Protein AF-A0A545AMC3-F1 (afdb_monomer)

Structure (mmCIF, N/CA/C/O backbone):
data_AF-A0A545AMC3-F1
#
_entry.id   AF-A0A545AMC3-F1
#
loop_
_atom_site.group_PDB
_atom_site.id
_atom_site.type_symbol
_atom_site.label_atom_id
_atom_site.label_alt_id
_atom_site.label_comp_id
_atom_site.label_asym_id
_atom_site.label_entity_id
_atom_site.label_seq_id
_atom_site.pdbx_PDB_ins_code
_atom_site.Cartn_x
_atom_site.Cartn_y
_atom_site.Cartn_z
_atom_site.occupancy
_atom_site.B_iso_or_equiv
_atom_site.auth_seq_id
_atom_site.auth_comp_id
_atom_site.auth_asym_id
_atom_site.auth_atom_id
_atom_site.pdbx_PDB_model_num
ATOM 1 N N . MET A 1 1 ? -0.082 -15.617 7.899 1.00 37.38 1 MET A N 1
ATOM 2 C CA . MET A 1 1 ? 1.241 -14.985 8.108 1.00 37.38 1 MET A CA 1
ATOM 3 C C . MET A 1 1 ? 1.179 -13.540 7.630 1.00 37.38 1 MET A C 1
ATOM 5 O O . MET A 1 1 ? 0.927 -13.322 6.454 1.00 37.38 1 MET A O 1
ATOM 9 N N . ARG A 1 2 ? 1.338 -12.552 8.520 1.00 48.03 2 ARG A N 1
ATOM 10 C CA . ARG A 1 2 ? 1.456 -11.137 8.131 1.00 48.03 2 ARG A CA 1
ATOM 11 C C . ARG A 1 2 ? 2.919 -10.883 7.762 1.00 48.03 2 ARG A C 1
ATOM 13 O O . ARG A 1 2 ? 3.755 -10.834 8.658 1.00 48.03 2 ARG A O 1
ATOM 20 N N . ARG A 1 3 ? 3.243 -10.786 6.468 1.00 57.00 3 ARG A N 1
ATOM 21 C CA . ARG A 1 3 ? 4.581 -10.358 6.032 1.00 57.00 3 ARG A CA 1
ATOM 22 C C . ARG A 1 3 ? 4.706 -8.872 6.322 1.00 57.00 3 ARG A C 1
ATOM 24 O O . ARG A 1 3 ? 4.090 -8.047 5.656 1.00 57.00 3 ARG A O 1
ATOM 31 N N . ARG A 1 4 ? 5.446 -8.547 7.372 1.00 62.69 4 ARG A N 1
ATOM 32 C CA . ARG A 1 4 ? 5.858 -7.179 7.640 1.00 62.69 4 ARG A CA 1
ATOM 33 C C . ARG A 1 4 ? 7.052 -6.888 6.727 1.00 62.69 4 ARG A C 1
ATOM 35 O O . ARG A 1 4 ? 7.946 -7.729 6.685 1.00 62.69 4 ARG A O 1
ATOM 42 N N . PRO A 1 5 ? 7.072 -5.767 5.992 1.00 66.38 5 PRO A N 1
ATOM 43 C CA . PRO A 1 5 ? 8.268 -5.379 5.258 1.00 66.38 5 PRO A CA 1
ATOM 44 C C . PRO A 1 5 ? 9.422 -5.239 6.258 1.00 66.38 5 PRO A C 1
ATOM 46 O O . PRO A 1 5 ? 9.313 -4.507 7.248 1.00 66.38 5 PRO A O 1
ATOM 49 N N . GLU A 1 6 ? 10.480 -6.018 6.051 1.00 66.31 6 GLU A N 1
ATOM 50 C CA . GLU A 1 6 ? 11.678 -5.969 6.884 1.00 66.31 6 GLU A CA 1
ATOM 51 C C . GLU A 1 6 ? 12.319 -4.580 6.735 1.00 66.31 6 GLU A C 1
ATOM 53 O O . GLU A 1 6 ? 12.371 -4.028 5.640 1.00 66.31 6 GLU A O 1
ATOM 58 N N . GLY A 1 7 ? 12.720 -3.963 7.850 1.00 74.69 7 GLY A N 1
ATOM 59 C CA . GLY A 1 7 ?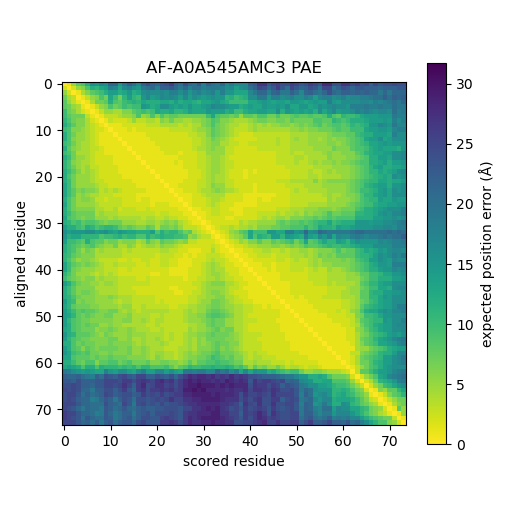 13.332 -2.627 7.852 1.00 74.69 7 GLY A CA 1
ATOM 60 C C . GLY A 1 7 ? 12.384 -1.429 8.024 1.00 74.69 7 GLY A C 1
ATOM 61 O O . GLY A 1 7 ? 12.873 -0.312 8.165 1.00 74.69 7 GLY A O 1
ATOM 62 N N . ILE A 1 8 ? 11.055 -1.612 8.095 1.00 80.31 8 ILE A N 1
ATOM 63 C CA . ILE A 1 8 ? 10.111 -0.496 8.334 1.00 80.31 8 ILE A CA 1
ATOM 64 C C . ILE A 1 8 ? 9.572 -0.501 9.777 1.00 80.31 8 ILE A C 1
ATOM 66 O O . ILE A 1 8 ? 8.979 -1.476 10.267 1.00 80.31 8 ILE A O 1
ATOM 70 N N . SER A 1 9 ? 9.734 0.632 10.473 1.00 85.94 9 SER A N 1
ATOM 71 C CA . SER A 1 9 ? 9.185 0.823 11.821 1.00 85.94 9 SER A CA 1
ATOM 72 C C . SER A 1 9 ? 7.650 0.779 11.813 1.00 85.94 9 SER A C 1
ATOM 74 O O . SER A 1 9 ? 7.002 1.116 10.823 1.00 85.94 9 SER A O 1
ATOM 76 N N . SER A 1 10 ? 7.033 0.367 12.928 1.00 85.19 10 SER A N 1
ATOM 77 C CA . SER A 1 10 ? 5.562 0.258 13.004 1.00 85.19 10 SER A CA 1
ATOM 78 C C . SER A 1 10 ? 4.890 1.611 12.775 1.00 85.19 10 SER A C 1
ATOM 80 O O . SER A 1 10 ? 3.814 1.676 12.191 1.00 85.19 10 SER A O 1
ATOM 82 N N . LYS A 1 11 ? 5.554 2.683 13.223 1.00 87.00 11 LYS A N 1
ATOM 83 C CA . LYS A 1 11 ? 5.109 4.060 13.050 1.00 87.00 11 LYS A CA 1
ATOM 84 C C . LYS A 1 11 ? 5.121 4.460 11.578 1.00 87.00 11 LYS A C 1
ATOM 86 O O . LYS A 1 11 ? 4.086 4.862 11.071 1.00 87.00 11 LYS A O 1
ATOM 91 N N . VAL A 1 12 ? 6.242 4.254 10.883 1.00 90.06 12 VAL A N 1
ATOM 92 C CA . VAL A 1 12 ? 6.362 4.597 9.456 1.00 90.06 12 VAL A CA 1
ATOM 93 C C . VAL A 1 12 ? 5.364 3.803 8.616 1.00 90.06 12 VAL A C 1
ATOM 95 O O . VAL A 1 12 ? 4.714 4.369 7.744 1.00 90.06 12 VAL A O 1
ATOM 98 N N . LEU A 1 13 ? 5.175 2.512 8.909 1.00 87.19 13 LEU A N 1
ATOM 99 C CA . LEU A 1 13 ? 4.165 1.706 8.224 1.00 87.19 13 LEU A CA 1
ATOM 100 C C . LEU A 1 13 ? 2.748 2.257 8.451 1.00 87.19 13 LEU A C 1
ATOM 102 O O . LEU A 1 13 ? 1.985 2.383 7.498 1.00 87.19 13 LEU A O 1
ATOM 106 N N . ALA A 1 14 ? 2.396 2.602 9.692 1.00 88.75 14 ALA A N 1
ATOM 107 C CA . ALA A 1 14 ? 1.092 3.183 10.001 1.00 88.75 14 ALA A CA 1
ATOM 108 C C . ALA A 1 14 ? 0.895 4.558 9.340 1.00 88.75 14 ALA A C 1
ATOM 110 O O . ALA A 1 14 ? -0.189 4.843 8.836 1.00 88.75 14 ALA A O 1
ATOM 111 N N . ASP A 1 15 ? 1.932 5.395 9.305 1.00 92.44 15 ASP A N 1
ATOM 112 C CA . ASP A 1 15 ? 1.903 6.704 8.647 1.00 92.44 15 ASP A CA 1
ATOM 113 C C . ASP A 1 15 ? 1.693 6.554 7.134 1.00 92.44 15 ASP A C 1
ATOM 115 O O . ASP A 1 15 ? 0.818 7.209 6.569 1.00 92.44 15 ASP A O 1
ATOM 119 N N . LYS A 1 16 ? 2.408 5.623 6.488 1.00 92.50 16 LYS A N 1
ATOM 120 C CA . LYS A 1 16 ? 2.244 5.345 5.053 1.00 92.50 16 LYS A CA 1
ATOM 121 C C . LYS A 1 16 ? 0.883 4.751 4.713 1.00 92.50 16 LYS A C 1
ATOM 123 O O . LYS A 1 16 ? 0.289 5.152 3.719 1.00 92.50 16 LYS A O 1
ATOM 128 N N . LEU A 1 17 ? 0.356 3.846 5.537 1.00 92.31 17 LEU A N 1
ATOM 129 C CA . LEU A 1 17 ? -0.987 3.300 5.327 1.00 92.31 17 LEU A CA 1
ATOM 130 C C . LEU A 1 17 ? -2.066 4.380 5.457 1.00 92.31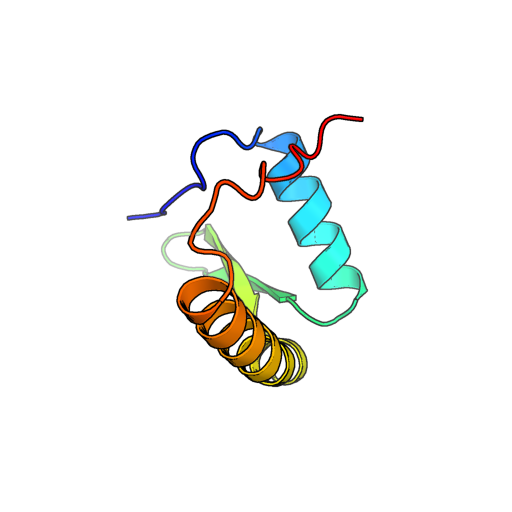 17 LEU A C 1
ATOM 132 O O . LEU A 1 17 ? -2.962 4.422 4.623 1.00 92.31 17 LEU A O 1
ATOM 136 N N . ARG A 1 18 ? -1.947 5.289 6.436 1.00 92.38 18 ARG A N 1
ATOM 137 C CA . ARG A 1 18 ? -2.864 6.434 6.574 1.00 92.38 18 ARG A CA 1
ATOM 138 C C . ARG A 1 18 ? -2.787 7.388 5.384 1.00 92.38 18 ARG A C 1
ATOM 140 O O . ARG A 1 18 ? -3.817 7.873 4.931 1.00 92.38 18 ARG A O 1
ATOM 147 N N . GLN A 1 19 ? -1.583 7.638 4.869 1.00 93.88 19 GLN A N 1
ATOM 148 C CA . GLN A 1 19 ? -1.395 8.451 3.670 1.00 93.88 19 GLN A CA 1
ATOM 149 C C . GLN A 1 19 ? -2.097 7.809 2.458 1.00 93.88 19 GLN A C 1
ATOM 151 O O . GLN A 1 19 ? -2.923 8.454 1.820 1.00 93.88 19 GLN A O 1
ATOM 156 N N . LEU A 1 20 ? -1.848 6.523 2.198 1.00 94.12 20 LEU A N 1
ATOM 157 C CA . LEU A 1 20 ? -2.470 5.792 1.086 1.00 94.12 20 LEU A CA 1
ATOM 158 C C . LEU A 1 20 ? -3.994 5.657 1.233 1.00 94.12 20 LEU A C 1
ATOM 160 O O . LEU A 1 20 ? -4.705 5.623 0.229 1.00 94.12 20 LEU A O 1
ATOM 164 N N . GLU A 1 21 ? -4.499 5.588 2.466 1.00 94.31 21 GLU A N 1
ATOM 165 C CA . GLU A 1 21 ? -5.935 5.641 2.760 1.00 94.31 21 GLU A CA 1
ATOM 166 C C . GLU A 1 21 ? -6.520 7.011 2.397 1.00 94.31 21 GLU A C 1
ATOM 168 O O . GLU A 1 21 ? -7.539 7.080 1.712 1.00 94.31 21 GLU A O 1
ATOM 173 N N . SER A 1 22 ? -5.843 8.106 2.765 1.00 94.06 22 SER A N 1
ATOM 174 C CA . SER A 1 22 ? -6.279 9.467 2.413 1.00 94.06 22 SER A CA 1
ATOM 175 C C . SER A 1 22 ? -6.228 9.758 0.909 1.00 94.06 22 SER A C 1
ATOM 177 O O . SER A 1 22 ? -7.039 10.528 0.403 1.00 94.06 22 SER A O 1
ATOM 179 N N . GLU A 1 23 ? -5.313 9.108 0.189 1.00 94.56 23 GLU A N 1
ATOM 180 C CA . GLU A 1 23 ? -5.195 9.178 -1.272 1.00 94.56 23 GLU A CA 1
ATOM 181 C C . GLU A 1 23 ? -6.209 8.261 -1.989 1.00 94.56 23 GLU A C 1
ATOM 183 O O . GLU A 1 23 ? -6.288 8.263 -3.216 1.00 94.56 23 GLU A O 1
ATOM 188 N N . GLY A 1 24 ? -6.995 7.465 -1.249 1.00 94.00 24 GLY 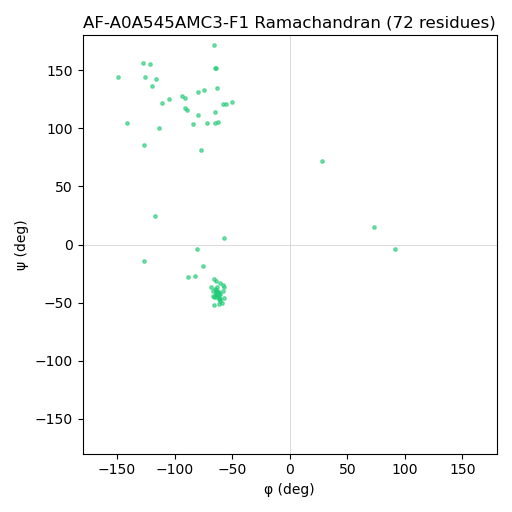A N 1
ATOM 189 C CA . GLY A 1 24 ? -8.005 6.562 -1.808 1.00 94.00 24 GLY A CA 1
ATOM 190 C C . GLY A 1 24 ? -7.432 5.318 -2.495 1.00 94.00 24 GLY A C 1
ATOM 191 O O . GLY A 1 24 ? -8.147 4.634 -3.228 1.00 94.00 24 GLY A O 1
ATOM 192 N N . LEU A 1 25 ? -6.152 5.005 -2.276 1.00 94.50 25 LEU A N 1
ATOM 193 C CA . LEU A 1 25 ? -5.466 3.844 -2.860 1.00 94.50 25 LEU A CA 1
ATOM 194 C C . LEU A 1 25 ? -5.613 2.586 -1.996 1.00 94.50 25 LEU A C 1
ATOM 196 O O . LEU A 1 25 ? -5.578 1.461 -2.502 1.00 94.50 25 LEU A O 1
ATOM 200 N N . VAL A 1 26 ? -5.780 2.774 -0.689 1.00 95.56 26 VAL A N 1
ATOM 201 C CA . VAL A 1 26 ? -5.940 1.706 0.299 1.00 95.56 26 VAL A CA 1
ATOM 202 C C . VAL A 1 26 ? -7.220 1.933 1.095 1.00 95.56 26 VAL A C 1
ATOM 204 O O . VAL A 1 26 ? -7.578 3.061 1.403 1.00 95.56 26 VAL A O 1
ATOM 207 N N . GLU A 1 27 ? -7.898 0.854 1.460 1.00 94.81 27 GLU A N 1
ATOM 208 C CA . GLU A 1 27 ? -9.040 0.869 2.368 1.00 94.81 27 GLU A CA 1
ATOM 209 C C . GLU A 1 27 ? -8.730 0.084 3.641 1.00 94.81 27 GLU A C 1
ATOM 211 O O . GLU A 1 27 ? -8.061 -0.959 3.626 1.00 94.81 27 GLU A O 1
ATOM 216 N N . ARG A 1 28 ? -9.231 0.593 4.767 1.00 93.56 28 ARG A N 1
ATOM 217 C CA . ARG A 1 28 ? -9.135 -0.064 6.066 1.00 93.56 28 ARG A CA 1
ATOM 218 C C . ARG A 1 28 ? -10.362 -0.944 6.292 1.00 93.56 28 ARG A C 1
ATOM 220 O O . ARG A 1 28 ? -11.477 -0.450 6.415 1.00 93.56 28 ARG A O 1
ATOM 227 N N . VAL A 1 29 ? -10.143 -2.249 6.422 1.00 91.50 29 VAL A N 1
ATOM 228 C CA . VAL A 1 29 ? -11.190 -3.258 6.624 1.00 91.50 29 VAL A CA 1
ATOM 229 C C . VAL A 1 29 ? -11.097 -3.824 8.037 1.00 91.50 29 VAL A C 1
ATOM 231 O O . VAL A 1 29 ? -10.069 -4.382 8.439 1.00 91.50 29 VAL A O 1
ATOM 234 N N . ILE A 1 30 ? -12.185 -3.688 8.795 1.00 91.12 30 ILE A N 1
ATOM 235 C CA . ILE A 1 30 ? -12.333 -4.292 10.121 1.00 91.12 30 ILE A CA 1
ATOM 236 C C . ILE A 1 30 ? -12.937 -5.682 9.931 1.00 91.12 30 ILE A C 1
ATOM 238 O O . ILE A 1 30 ? -14.058 -5.825 9.455 1.00 91.12 30 ILE A O 1
ATOM 242 N N . VAL A 1 31 ? -12.177 -6.708 10.295 1.00 89.25 31 VAL A N 1
ATOM 243 C CA . VAL A 1 31 ? -12.634 -8.097 10.312 1.00 89.25 31 VAL A CA 1
ATOM 244 C C . VAL A 1 31 ? -13.129 -8.400 11.718 1.00 89.25 31 VAL A C 1
ATOM 246 O O . VAL A 1 31 ? -12.411 -8.152 12.682 1.00 89.25 31 VAL A O 1
ATOM 249 N N . GLU A 1 32 ? -14.349 -8.916 11.847 1.00 86.88 32 GLU A N 1
ATOM 250 C CA . GLU A 1 32 ? -14.982 -9.141 13.155 1.00 86.88 32 GLU A CA 1
ATOM 251 C C . GLU A 1 32 ? -14.546 -10.453 13.830 1.00 86.88 32 GLU A C 1
ATOM 253 O O . GLU A 1 32 ? -14.556 -10.556 15.056 1.00 86.88 32 GLU A O 1
ATOM 258 N N . ARG A 1 33 ? -14.152 -11.474 13.054 1.00 88.81 33 ARG A N 1
ATOM 259 C CA . ARG A 1 33 ? -13.776 -12.805 13.564 1.00 88.81 33 ARG A CA 1
ATOM 260 C C . ARG A 1 33 ? -12.586 -13.398 12.798 1.00 88.81 33 ARG A C 1
ATOM 262 O O . ARG A 1 33 ? -12.790 -13.902 11.696 1.00 88.81 33 ARG A O 1
ATOM 269 N N . PRO A 1 34 ? -11.370 -13.419 13.375 1.00 81.25 34 PRO A N 1
ATOM 270 C CA . PRO A 1 34 ? -10.946 -12.745 14.613 1.00 81.25 34 PRO A CA 1
ATOM 271 C C . PRO A 1 34 ? -10.995 -11.214 14.474 1.00 81.25 34 PRO A C 1
ATOM 273 O O . PRO A 1 34 ? -10.798 -10.708 13.372 1.00 81.25 34 PRO A O 1
ATOM 276 N N . LEU A 1 35 ? -11.212 -10.488 15.582 1.00 88.69 35 LEU A N 1
ATOM 277 C CA . LEU A 1 35 ? -11.223 -9.021 15.577 1.00 88.69 35 LEU A CA 1
ATOM 278 C C . LEU A 1 35 ? -9.850 -8.487 15.148 1.00 88.69 35 LEU A C 1
ATOM 280 O O . LEU A 1 35 ? -8.883 -8.545 15.911 1.00 88.69 35 LEU A O 1
ATOM 284 N N . ALA A 1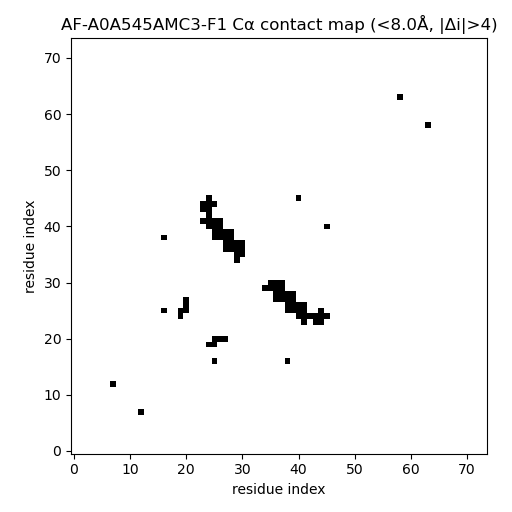 36 ? -9.754 -7.988 13.920 1.00 88.00 36 ALA A N 1
ATOM 285 C CA . ALA A 1 36 ? -8.501 -7.524 13.348 1.00 88.00 36 ALA A CA 1
ATOM 286 C C . ALA A 1 36 ? -8.719 -6.385 12.353 1.00 88.00 36 ALA A C 1
ATOM 288 O O . ALA A 1 36 ? -9.662 -6.385 11.568 1.00 88.00 36 ALA A O 1
ATOM 289 N N . VAL A 1 37 ? -7.778 -5.443 12.332 1.00 88.75 37 VAL A N 1
ATOM 290 C CA . VAL A 1 37 ? -7.702 -4.428 11.278 1.00 88.75 37 VAL A CA 1
ATOM 291 C C . VAL A 1 37 ? -6.807 -4.953 10.163 1.00 88.75 37 VAL A C 1
ATOM 293 O O . VAL A 1 37 ? -5.660 -5.362 10.400 1.00 88.75 37 VAL A O 1
ATOM 296 N N . THR A 1 38 ? -7.337 -4.952 8.950 1.00 89.12 38 THR A N 1
ATOM 297 C CA . THR A 1 38 ? -6.632 -5.292 7.714 1.00 89.12 38 THR A CA 1
ATOM 298 C C . THR A 1 38 ? -6.701 -4.114 6.753 1.00 89.12 38 THR A C 1
ATOM 300 O O . THR A 1 38 ? -7.583 -3.271 6.866 1.00 89.12 38 THR A O 1
ATOM 303 N N . TYR A 1 39 ? -5.739 -4.036 5.844 1.00 90.88 39 TYR A N 1
ATOM 304 C CA . TYR A 1 39 ? -5.703 -3.021 4.800 1.00 90.88 39 TYR A CA 1
ATOM 305 C C . TYR A 1 39 ? -5.734 -3.735 3.454 1.00 90.88 39 TYR A C 1
ATOM 307 O O . TYR A 1 39 ? -5.046 -4.748 3.286 1.00 90.88 39 TYR A O 1
ATOM 315 N N . GLY A 1 40 ? -6.539 -3.229 2.529 1.00 91.50 40 GLY A N 1
ATOM 316 C CA . GLY A 1 40 ? -6.677 -3.751 1.171 1.00 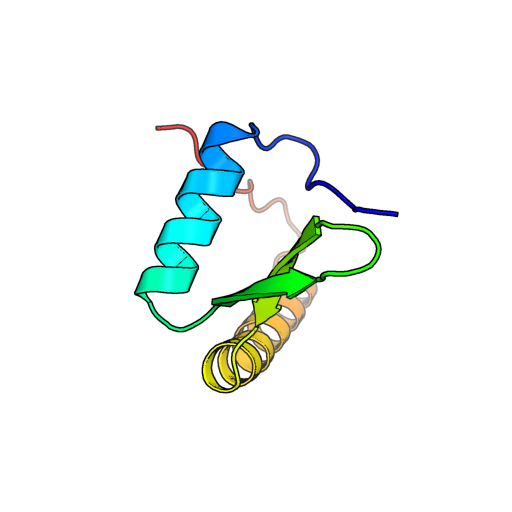91.50 40 GLY A CA 1
ATOM 317 C C . GLY A 1 40 ? -6.489 -2.643 0.144 1.00 91.50 40 GLY A C 1
ATOM 318 O O . GLY A 1 40 ? -6.673 -1.474 0.457 1.00 91.50 40 GLY A O 1
ATOM 319 N N . LEU A 1 41 ? -6.103 -2.997 -1.081 1.00 94.31 41 LEU A N 1
ATOM 320 C CA . LEU A 1 41 ? -6.115 -2.037 -2.185 1.00 94.31 41 LEU A CA 1
ATOM 321 C C . LEU A 1 41 ? -7.553 -1.793 -2.640 1.00 94.31 41 LEU A C 1
ATOM 323 O O . LEU A 1 41 ? -8.281 -2.760 -2.913 1.00 94.31 41 LEU A O 1
ATOM 327 N N . THR A 1 42 ? -7.895 -0.515 -2.805 1.00 95.56 42 THR A N 1
ATOM 328 C CA . THR A 1 42 ? -9.121 -0.090 -3.488 1.00 95.56 42 THR A CA 1
ATOM 329 C C . THR A 1 42 ? -9.061 -0.464 -4.968 1.00 95.56 42 THR A C 1
ATOM 331 O O . THR A 1 42 ? -8.022 -0.886 -5.487 1.00 95.56 42 THR A O 1
ATOM 334 N N . GLU A 1 43 ? -10.168 -0.288 -5.685 1.00 94.00 43 GLU A N 1
ATOM 335 C CA . GLU A 1 43 ? -10.192 -0.479 -7.137 1.00 94.00 43 GLU A CA 1
ATOM 336 C C . GLU A 1 43 ? -9.158 0.411 -7.843 1.00 94.00 43 GLU A C 1
ATOM 338 O O . GLU A 1 43 ? -8.349 -0.087 -8.625 1.00 94.00 43 GLU A O 1
ATOM 343 N N . VAL A 1 44 ? -9.088 1.693 -7.471 1.00 93.75 44 VAL A N 1
ATOM 344 C CA . VAL A 1 44 ? -8.079 2.633 -7.984 1.00 93.75 44 VAL A CA 1
ATOM 345 C C . VAL A 1 44 ? -6.666 2.159 -7.636 1.00 93.75 44 VAL A C 1
ATOM 347 O O . VAL A 1 44 ? -5.813 2.080 -8.522 1.00 93.75 44 VAL A O 1
ATOM 350 N N . GLY A 1 45 ? -6.418 1.750 -6.388 1.00 93.31 45 GLY A N 1
ATOM 351 C CA . GLY A 1 45 ? -5.118 1.216 -5.969 1.00 93.31 45 GLY A CA 1
ATOM 352 C C . GLY A 1 45 ? -4.666 -0.006 -6.776 1.00 93.31 45 GLY A C 1
ATOM 353 O O . GLY A 1 45 ? -3.479 -0.146 -7.082 1.00 93.31 45 GLY A O 1
ATOM 354 N N . ARG A 1 46 ? -5.601 -0.870 -7.192 1.00 93.94 46 ARG A N 1
ATOM 355 C CA . ARG A 1 46 ? -5.300 -2.024 -8.060 1.00 93.94 46 ARG A CA 1
ATOM 356 C C . ARG A 1 46 ? -4.892 -1.604 -9.470 1.00 93.94 46 ARG A C 1
ATOM 358 O O . ARG A 1 46 ? -4.00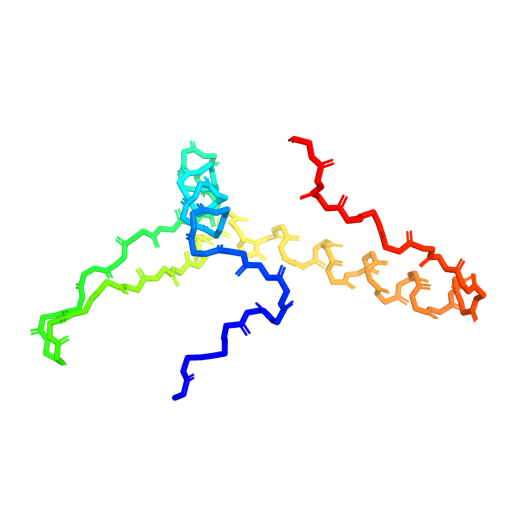1 -2.235 -10.034 1.00 93.94 46 ARG A O 1
ATOM 365 N N . THR A 1 47 ? -5.483 -0.544 -10.024 1.00 94.00 47 THR A N 1
ATOM 366 C CA . THR A 1 47 ? -5.057 -0.021 -11.336 1.00 94.00 47 THR A CA 1
ATOM 367 C C . THR A 1 47 ? -3.617 0.498 -11.290 1.00 94.00 47 THR A C 1
ATOM 369 O O . THR A 1 47 ? -2.812 0.163 -12.159 1.00 94.00 47 THR A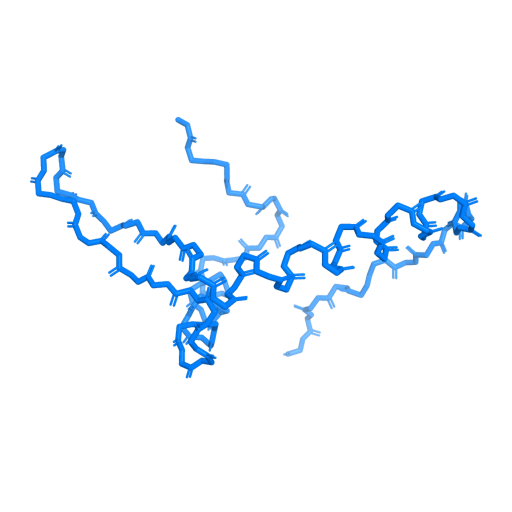 O 1
ATOM 372 N N . LEU A 1 48 ? -3.252 1.218 -10.222 1.00 92.31 48 LEU A N 1
ATOM 373 C CA . LEU A 1 48 ? -1.895 1.727 -10.019 1.00 92.31 48 LEU A CA 1
ATOM 374 C C . LEU A 1 48 ? -0.876 0.595 -9.847 1.00 92.31 48 LEU A C 1
ATOM 376 O O . LEU A 1 48 ? 0.235 0.677 -10.373 1.00 92.31 48 LEU A O 1
ATOM 380 N N . LEU A 1 49 ? -1.257 -0.480 -9.149 1.00 90.56 49 LEU A N 1
ATOM 381 C CA . LEU A 1 49 ? -0.401 -1.651 -8.971 1.00 90.56 49 LEU A CA 1
ATOM 382 C C . LEU A 1 49 ? 0.037 -2.253 -10.315 1.00 90.56 49 LEU A C 1
ATOM 384 O O . LEU A 1 49 ? 1.184 -2.687 -10.435 1.00 90.56 49 LEU A O 1
ATOM 388 N N . GLY A 1 50 ? -0.836 -2.245 -11.327 1.00 90.44 50 GLY A N 1
ATOM 389 C CA . GLY A 1 50 ? -0.490 -2.676 -12.683 1.00 90.44 50 GLY A CA 1
ATOM 390 C C . GLY A 1 50 ? 0.665 -1.860 -13.270 1.00 90.44 50 GLY A C 1
ATOM 391 O O . GLY A 1 50 ? 1.676 -2.429 -13.685 1.00 90.44 50 GLY A O 1
ATOM 392 N N . SER A 1 51 ? 0.566 -0.530 -13.217 1.00 92.50 51 SER A N 1
ATOM 393 C CA . SER A 1 51 ? 1.611 0.385 -13.699 1.00 92.50 51 SER A CA 1
ATOM 394 C C . SER A 1 51 ? 2.924 0.237 -12.927 1.00 92.50 51 SER A C 1
ATOM 396 O O . SER A 1 51 ? 3.992 0.165 -13.533 1.00 92.50 51 SER A O 1
ATOM 398 N N . LEU A 1 52 ? 2.859 0.135 -11.595 1.00 91.88 52 LEU A N 1
ATOM 399 C CA . LEU A 1 52 ? 4.043 -0.083 -10.755 1.00 91.88 52 LEU A CA 1
ATOM 400 C C . LEU A 1 52 ? 4.720 -1.423 -11.054 1.00 91.88 52 LEU A C 1
ATOM 402 O O . LEU A 1 52 ? 5.945 -1.508 -11.051 1.00 91.88 52 LEU A O 1
ATOM 406 N N . THR A 1 53 ? 3.936 -2.463 -11.342 1.00 92.00 53 THR A N 1
ATOM 407 C CA . THR A 1 53 ? 4.472 -3.777 -11.716 1.00 92.00 53 THR A CA 1
ATOM 408 C C . THR A 1 53 ? 5.186 -3.709 -13.062 1.00 92.00 53 THR A C 1
ATOM 410 O O . THR A 1 53 ? 6.294 -4.225 -13.178 1.00 92.00 53 THR A O 1
ATOM 413 N N . ALA A 1 54 ? 4.600 -3.038 -14.058 1.00 91.44 54 ALA A N 1
ATOM 414 C CA . ALA A 1 54 ? 5.241 -2.840 -15.357 1.00 91.44 54 ALA A CA 1
ATOM 415 C C . ALA A 1 54 ? 6.554 -2.050 -15.229 1.00 91.44 54 ALA A C 1
ATOM 417 O O . ALA A 1 54 ? 7.569 -2.445 -15.801 1.00 91.44 54 ALA A O 1
ATOM 418 N N . LEU A 1 55 ? 6.555 -0.986 -14.418 1.00 91.06 55 LEU A N 1
ATOM 419 C CA . LEU A 1 55 ? 7.760 -0.213 -14.123 1.00 91.06 55 LEU A CA 1
ATOM 420 C C . LEU A 1 55 ? 8.822 -1.065 -13.419 1.00 91.06 55 LEU A C 1
ATOM 422 O O . LEU A 1 55 ? 9.992 -0.984 -13.778 1.00 91.06 55 LEU A O 1
ATOM 426 N N . ARG A 1 56 ? 8.422 -1.905 -12.456 1.00 88.81 56 ARG A N 1
ATOM 427 C CA . ARG A 1 56 ? 9.335 -2.829 -11.774 1.00 88.81 56 ARG A CA 1
ATOM 428 C C . ARG A 1 56 ? 9.968 -3.808 -12.757 1.00 88.81 56 ARG A C 1
ATOM 430 O O . ARG A 1 56 ? 11.179 -3.943 -12.741 1.00 88.81 56 ARG A O 1
ATOM 437 N N . VAL A 1 57 ? 9.175 -4.447 -13.618 1.00 91.94 57 VAL A N 1
ATOM 438 C CA . VAL A 1 57 ? 9.683 -5.399 -14.625 1.00 91.94 57 VAL A CA 1
ATOM 439 C C . VAL A 1 57 ? 10.659 -4.714 -15.577 1.00 91.94 57 VAL A C 1
ATOM 441 O O . VAL A 1 57 ? 11.708 -5.268 -15.896 1.00 91.94 57 VAL A O 1
ATOM 444 N N . TRP A 1 58 ? 10.339 -3.495 -16.015 1.00 92.62 58 TRP A N 1
ATOM 445 C CA . TRP A 1 58 ? 11.259 -2.710 -16.828 1.00 92.62 58 TRP A CA 1
ATOM 446 C C . TRP A 1 58 ? 12.559 -2.409 -16.071 1.00 92.62 58 TRP A C 1
ATOM 448 O O . TRP A 1 58 ? 13.634 -2.626 -16.622 1.00 92.62 58 TRP A O 1
ATOM 458 N N . ALA A 1 59 ? 12.475 -1.968 -14.814 1.00 90.69 59 ALA A N 1
ATOM 459 C CA . ALA A 1 59 ? 13.645 -1.664 -13.997 1.00 90.69 59 ALA A CA 1
ATOM 460 C C . ALA A 1 59 ? 14.494 -2.914 -13.723 1.00 90.69 59 ALA A C 1
ATOM 462 O O . ALA A 1 59 ? 15.702 -2.858 -13.878 1.00 90.69 59 ALA A O 1
ATOM 463 N N . GLU A 1 60 ? 13.890 -4.054 -13.394 1.00 88.94 60 GLU A N 1
ATOM 464 C CA . GLU A 1 60 ? 14.599 -5.333 -13.231 1.00 88.94 60 GLU A CA 1
ATOM 465 C C . GLU A 1 60 ? 15.346 -5.717 -14.518 1.00 88.94 60 GLU A C 1
ATOM 467 O O . GLU A 1 60 ? 16.492 -6.134 -14.461 1.00 88.94 60 GLU A O 1
ATOM 472 N N . ALA A 1 61 ? 14.747 -5.497 -15.691 1.00 89.19 61 ALA A N 1
ATOM 473 C CA . ALA A 1 61 ? 15.378 -5.827 -16.969 1.00 89.19 61 ALA A CA 1
ATOM 474 C C . ALA A 1 61 ? 16.488 -4.852 -17.418 1.00 89.19 61 ALA A C 1
ATOM 476 O O . ALA A 1 61 ? 17.257 -5.192 -18.315 1.00 89.19 61 ALA A O 1
ATOM 477 N N . HIS A 1 62 ? 16.555 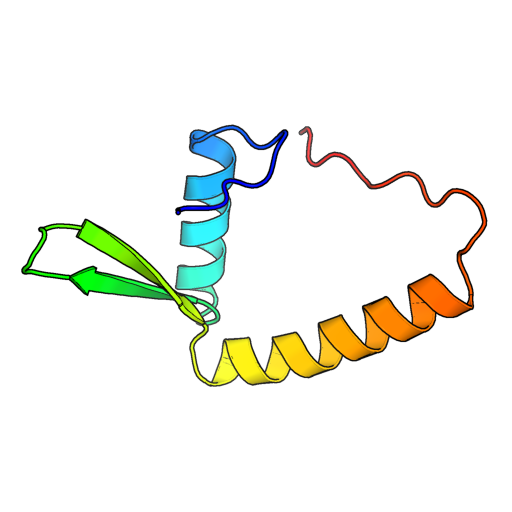-3.635 -16.862 1.00 86.31 62 HIS A N 1
ATOM 478 C CA . HIS A 1 62 ? 17.450 -2.571 -17.354 1.00 86.31 62 HIS A CA 1
ATOM 479 C C . HIS A 1 62 ? 18.364 -1.966 -16.282 1.00 86.31 62 HIS A C 1
ATOM 481 O O . HIS A 1 62 ? 19.315 -1.262 -16.618 1.00 86.31 62 HIS A O 1
ATOM 487 N N . CYS A 1 63 ? 18.090 -2.208 -15.002 1.00 79.31 63 CYS A N 1
ATOM 488 C CA . CYS A 1 63 ? 18.774 -1.597 -13.864 1.00 79.31 63 CYS A CA 1
ATOM 489 C C . CYS A 1 63 ? 19.516 -2.625 -12.993 1.00 79.31 63 CYS A C 1
ATOM 491 O O . CYS A 1 63 ? 19.796 -2.329 -11.835 1.00 79.31 63 CYS A O 1
ATOM 493 N N . ASP A 1 64 ? 19.898 -3.782 -13.549 1.00 60.53 64 ASP A N 1
ATOM 494 C CA . ASP A 1 64 ? 20.706 -4.848 -12.912 1.00 60.53 64 ASP A CA 1
ATOM 495 C C . ASP A 1 64 ? 22.091 -4.401 -12.370 1.00 60.53 64 ASP A C 1
ATOM 497 O O . ASP A 1 64 ? 22.875 -5.213 -11.881 1.00 60.53 64 ASP A O 1
ATOM 501 N N . ALA A 1 65 ? 22.407 -3.105 -12.404 1.00 57.09 65 ALA A N 1
ATOM 502 C CA . ALA A 1 65 ? 23.567 -2.512 -11.755 1.00 57.09 65 ALA A CA 1
ATOM 503 C C . ALA A 1 65 ? 23.103 -1.581 -10.624 1.00 57.09 65 ALA A C 1
ATOM 505 O O . ALA A 1 65 ? 22.675 -0.461 -10.888 1.00 57.09 65 ALA A O 1
ATOM 506 N N . GLU A 1 66 ? 23.172 -2.079 -9.382 1.00 55.91 66 GLU A N 1
ATOM 507 C CA . GLU A 1 66 ? 23.130 -1.320 -8.119 1.00 55.91 66 GLU A CA 1
ATOM 508 C C . GLU A 1 66 ? 22.353 0.007 -8.176 1.00 55.91 66 GLU A C 1
ATOM 510 O O . GLU A 1 66 ? 22.936 1.087 -8.098 1.00 55.91 66 GLU A O 1
ATOM 515 N N . VAL A 1 67 ? 21.021 -0.035 -8.257 1.00 56.12 67 VAL A N 1
ATOM 516 C CA . VAL A 1 67 ? 20.244 1.144 -7.853 1.00 56.12 67 VAL A CA 1
ATOM 517 C C . VAL A 1 67 ? 20.176 1.116 -6.325 1.00 56.12 67 VAL A C 1
ATOM 519 O O . VAL A 1 67 ? 19.524 0.222 -5.775 1.00 56.12 67 VAL A O 1
ATOM 522 N N . PRO A 1 68 ? 20.824 2.050 -5.600 1.00 54.16 68 PRO A N 1
ATOM 523 C CA . PRO A 1 68 ? 20.668 2.123 -4.162 1.00 54.16 68 PRO A CA 1
ATOM 524 C C . PRO A 1 68 ? 19.212 2.492 -3.899 1.00 54.16 68 PRO A C 1
ATOM 526 O O . PRO A 1 68 ? 18.756 3.577 -4.264 1.00 54.16 68 PRO A O 1
ATOM 529 N N . THR A 1 69 ? 18.461 1.578 -3.290 1.00 59.44 69 THR A N 1
ATOM 530 C CA . THR A 1 69 ? 17.117 1.863 -2.785 1.00 59.44 69 THR A CA 1
ATOM 531 C C . THR A 1 69 ? 17.172 3.131 -1.933 1.00 59.44 69 THR A C 1
ATOM 533 O O . THR A 1 69 ? 17.926 3.145 -0.954 1.00 59.44 69 THR A O 1
ATOM 536 N N . PRO A 1 70 ? 16.392 4.186 -2.237 1.00 56.81 70 PRO A N 1
ATOM 537 C CA . PRO A 1 70 ? 16.265 5.300 -1.318 1.00 56.81 70 PRO A CA 1
ATOM 538 C C . PRO A 1 70 ? 15.585 4.780 -0.049 1.00 56.81 70 PRO A C 1
ATOM 540 O O . PRO A 1 70 ? 14.387 4.496 -0.026 1.00 56.81 70 PRO A O 1
ATOM 543 N N . SER A 1 71 ? 16.386 4.612 1.004 1.00 52.25 71 SER A N 1
ATOM 544 C CA . SER A 1 71 ? 15.907 4.441 2.371 1.00 52.25 71 SER A CA 1
ATOM 545 C C . SER A 1 71 ? 15.017 5.640 2.707 1.00 52.25 71 SER A C 1
ATOM 547 O O . SER A 1 71 ? 15.498 6.775 2.635 1.00 52.25 71 SER A O 1
ATOM 549 N N . PRO A 1 72 ? 13.732 5.453 3.054 1.00 52.94 72 PRO A N 1
ATOM 550 C CA . PRO A 1 72 ? 12.907 6.553 3.521 1.00 52.94 72 PRO A CA 1
ATOM 551 C C . PRO A 1 72 ? 13.297 6.852 4.973 1.00 52.94 72 PRO A C 1
ATOM 553 O O . PRO A 1 72 ? 12.659 6.382 5.915 1.00 52.94 72 PRO A O 1
ATOM 556 N N . ALA A 1 73 ? 14.381 7.606 5.139 1.00 44.88 73 ALA A N 1
ATOM 557 C CA . ALA A 1 73 ? 14.826 8.164 6.406 1.00 44.88 73 ALA A CA 1
ATOM 558 C C . ALA A 1 73 ? 15.021 9.678 6.254 1.00 44.88 73 ALA A C 1
ATOM 560 O O . ALA A 1 73 ? 16.122 10.150 5.981 1.00 44.88 73 ALA A O 1
ATOM 561 N N . ALA A 1 74 ? 13.921 10.411 6.424 1.00 37.53 74 ALA A N 1
ATOM 562 C CA . ALA A 1 74 ? 13.876 11.764 6.973 1.00 37.53 74 ALA A CA 1
ATOM 563 C C . ALA A 1 74 ? 12.467 12.007 7.526 1.00 37.53 74 ALA A C 1
ATOM 565 O O . ALA A 1 74 ? 11.497 11.765 6.768 1.00 37.53 74 ALA A O 1
#

InterPro domains:
  IPR002577 Helix-turn-helix, HxlR type [PF01638] (3-65)
  IPR002577 Helix-turn-helix, HxlR type [PS51118] (1-67)
  IPR036388 Winged helix-like DNA-binding domain superfamily [G3DSA:1.10.10.10] (1-73)
  IPR036390 Winged helix DNA-binding domain superfamily [SSF46785] (3-67)

Sequence (74 aa):
MRRRPEGISSKVLADKLRQLESEGLVERVIVERPLAVTYGLTEVGRTLLGSLTALRVWAEAHCDAEVPTPSPAA

Foldseek 3Di:
DDDDPPPDDPVNVVVVLVVCVVVQQKDWDADVVVGDIDIDGDPVVVVVVVVVVVVVVVCVVPVVDDPPPPDPDD

pLDDT: mean 82.19, std 16.08, range [37.38, 95.56]

Nearest PDB structures (foldseek):
  2f2e-assembly1_A  TM=7.909E-01  e=2.072E-02  Pseudomonas aeruginosa
  4gcv-assembly1_A  TM=7.096E-01  e=1.135E-01  Pseudomonas aeruginosa PAO1
  7wjp-assembly1_A-2  TM=6.782E-01  e=2.094E-01  Listeria monocytogenes
  4mnu-assembly1_B  TM=8.030E-01  e=2.116E+00  Listeria monocytogenes EGD-e
  4rbr-assembly1_B  TM=6.611E-01  e=9.453E+00  Staphylococcus aureus subsp. aureus CN1

Secondary structure (DSSP, 8-sta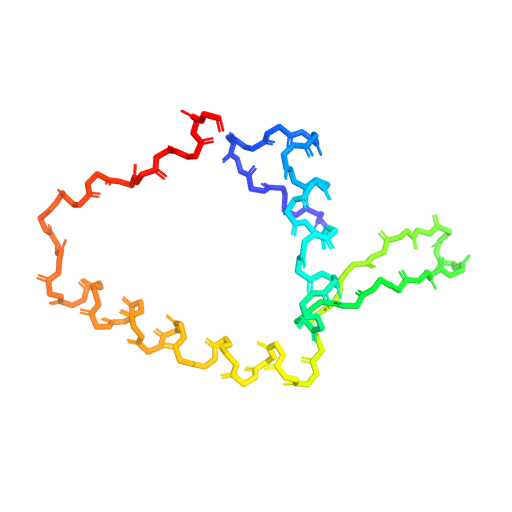te):
---PPTT--HHHHHHHHHHHHHTTSEEEEEEETTEEEEEEE-HHHHHHHHHHHHHHHHHHHH--S---------

Solvent-accessible surface area (backbone atoms only — not comparable to full-atom values): 4666 Å² total; per-residue (Å²): 134,85,84,70,70,86,93,62,52,74,63,59,51,51,52,51,51,53,49,35,37,76,71,54,30,30,41,81,43,78,41,80,84,71,78,41,84,45,77,45,68,29,76,64,27,50,58,51,48,54,56,54,48,54,50,47,54,51,41,63,76,73,46,84,68,84,70,79,74,82,72,94,79,129

Radius of gyration: 15.16 Å; Cα contacts (8 Å, |Δi|>4): 43; chains: 1; bounding box: 38×27×33 Å

Mean predicted aligned error: 8.92 Å

Organism: NCBI:txid2593070